Protein AF-A0A855A1V9-F1 (afdb_monomer)

Solvent-accessible surface area (backbone atoms only — not comparable to full-atom values): 7899 Å² total; per-residue (Å²): 134,86,78,85,81,84,81,81,81,84,85,82,80,88,58,70,46,93,88,75,75,55,80,56,85,74,79,78,77,77,77,76,80,74,77,71,83,69,67,82,75,76,75,58,71,57,64,64,53,47,52,48,49,53,52,41,28,47,72,70,26,67,28,44,83,35,88,83,12,66,51,60,93,66,80,60,46,71,47,38,90,86,51,89,52,53,71,55,60,51,49,57,50,39,49,52,45,45,68,37,90,80,46,51,29,26,24,75,52,72,45,83,45,96,85,61,29,26,40,37,38,72,15,34,71

Structure (mmCIF, N/CA/C/O backbone):
data_AF-A0A855A1V9-F1
#
_entry.id   AF-A0A855A1V9-F1
#
loop_
_atom_site.group_PDB
_atom_site.id
_atom_site.type_symbol
_atom_site.label_atom_id
_atom_site.label_alt_id
_atom_site.label_comp_id
_atom_site.label_asym_id
_atom_site.label_entity_id
_atom_site.label_seq_id
_atom_site.pdbx_PDB_ins_code
_atom_site.Cartn_x
_atom_site.Cartn_y
_atom_site.Cartn_z
_atom_site.occupancy
_atom_site.B_iso_or_equiv
_atom_site.auth_seq_id
_atom_site.auth_comp_id
_atom_site.auth_asym_id
_atom_site.auth_atom_id
_atom_site.pdbx_PDB_model_num
ATOM 1 N N . MET A 1 1 ? 48.247 9.262 -43.223 1.00 41.44 1 MET A N 1
ATOM 2 C CA . MET A 1 1 ? 48.465 7.934 -42.615 1.00 41.44 1 MET A CA 1
ATOM 3 C C . MET A 1 1 ? 47.120 7.240 -42.560 1.00 41.44 1 MET A C 1
ATOM 5 O O . MET A 1 1 ? 46.278 7.629 -41.761 1.00 41.44 1 MET A O 1
ATOM 9 N N . VAL A 1 2 ? 46.882 6.327 -43.499 1.00 39.72 2 VAL A N 1
ATOM 10 C CA . VAL A 1 2 ? 45.693 5.468 -43.502 1.00 39.72 2 VAL A CA 1
ATOM 11 C C . VAL A 1 2 ? 45.850 4.470 -42.354 1.00 39.72 2 VAL A C 1
ATOM 13 O O . VAL A 1 2 ? 46.938 3.931 -42.174 1.00 39.72 2 VAL A O 1
ATOM 16 N N . LYS A 1 3 ? 44.825 4.320 -41.512 1.00 47.25 3 LYS A N 1
ATOM 17 C CA . LYS A 1 3 ? 44.792 3.288 -40.471 1.00 47.25 3 LYS A CA 1
ATOM 18 C C . LYS A 1 3 ? 44.191 2.038 -41.101 1.00 47.25 3 LYS A C 1
ATOM 20 O O . LYS A 1 3 ? 43.079 2.106 -41.621 1.00 47.25 3 LYS A O 1
ATOM 25 N N . ASP A 1 4 ? 44.955 0.955 -41.087 1.00 41.84 4 ASP A N 1
ATOM 26 C CA . ASP A 1 4 ? 44.571 -0.351 -41.605 1.00 41.84 4 ASP A CA 1
ATOM 27 C C . ASP A 1 4 ? 43.275 -0.858 -40.957 1.00 41.84 4 ASP A C 1
ATOM 29 O O . ASP A 1 4 ? 43.126 -0.870 -39.734 1.00 41.84 4 ASP A O 1
ATOM 33 N N . ALA A 1 5 ? 42.330 -1.266 -41.802 1.00 45.19 5 ALA A N 1
ATOM 34 C CA . ALA A 1 5 ? 41.135 -1.987 -41.400 1.00 45.19 5 ALA A CA 1
ATOM 35 C C . ALA A 1 5 ? 41.491 -3.473 -41.263 1.00 45.19 5 ALA A C 1
ATOM 37 O O . ALA A 1 5 ? 41.726 -4.159 -42.257 1.00 45.19 5 ALA A O 1
ATOM 38 N N . THR A 1 6 ? 41.532 -3.970 -40.030 1.00 43.44 6 THR A N 1
ATOM 39 C CA . THR A 1 6 ? 41.616 -5.406 -39.750 1.00 43.44 6 THR A CA 1
ATOM 40 C C . THR A 1 6 ? 40.302 -6.069 -40.164 1.00 43.44 6 THR A C 1
ATOM 42 O O . THR A 1 6 ? 39.287 -5.942 -39.481 1.00 43.44 6 THR A O 1
ATOM 45 N N . VAL A 1 7 ? 40.322 -6.783 -41.289 1.00 46.91 7 VAL A N 1
ATOM 46 C CA . VAL A 1 7 ? 39.289 -7.755 -41.665 1.00 46.91 7 VAL A CA 1
ATOM 47 C C . VAL A 1 7 ? 39.328 -8.893 -40.645 1.00 46.91 7 VAL A C 1
ATOM 49 O O . VAL A 1 7 ? 40.341 -9.572 -40.514 1.00 46.91 7 VAL A O 1
ATOM 52 N N . SER A 1 8 ? 38.246 -9.079 -39.887 1.00 43.06 8 SER A N 1
ATOM 53 C CA . SER A 1 8 ? 38.064 -10.258 -39.033 1.00 43.06 8 SER A CA 1
ATOM 54 C C . SER A 1 8 ? 37.412 -11.366 -39.852 1.00 43.06 8 SER A C 1
ATOM 56 O O . SER A 1 8 ? 36.259 -11.253 -40.261 1.00 43.06 8 SER A O 1
ATOM 58 N N . GLU A 1 9 ? 38.193 -12.407 -40.129 1.00 49.69 9 GLU A N 1
ATOM 59 C CA . GLU A 1 9 ? 37.790 -13.601 -40.866 1.00 49.69 9 GLU A CA 1
ATOM 60 C C . GLU A 1 9 ? 36.665 -14.352 -40.134 1.00 49.69 9 GLU A C 1
ATOM 62 O O . GLU A 1 9 ? 36.764 -14.685 -38.952 1.00 49.69 9 GLU A O 1
ATOM 67 N N . THR A 1 10 ? 35.577 -14.639 -40.847 1.00 39.94 10 THR A N 1
ATOM 68 C CA . THR A 1 10 ? 34.524 -15.553 -40.397 1.00 39.94 10 THR A CA 1
ATOM 69 C C . THR A 1 10 ? 35.047 -16.988 -40.475 1.00 39.94 10 THR A C 1
ATOM 71 O O . THR A 1 10 ? 35.240 -17.515 -41.571 1.00 39.94 10 THR A O 1
ATOM 74 N N . GLY A 1 11 ? 35.291 -17.623 -39.328 1.00 45.00 11 GLY A N 1
ATOM 75 C CA . GLY A 1 11 ? 35.700 -19.028 -39.261 1.00 45.00 11 GLY A CA 1
ATOM 76 C C . GLY A 1 11 ? 34.557 -19.973 -39.646 1.00 45.00 11 GLY A C 1
ATOM 77 O O . GLY A 1 11 ? 33.473 -19.908 -39.070 1.00 45.00 11 GLY A O 1
ATOM 78 N N . LEU A 1 12 ? 34.806 -20.855 -40.617 1.00 45.34 12 LEU A N 1
ATOM 79 C CA . LEU A 1 12 ? 33.917 -21.945 -41.016 1.00 45.34 12 LEU A CA 1
ATOM 80 C C . LEU A 1 12 ? 34.504 -23.254 -40.464 1.00 45.34 12 LEU A C 1
ATOM 82 O O . LEU A 1 12 ? 35.516 -23.725 -40.977 1.00 45.34 12 LEU A O 1
ATOM 86 N N . GLU A 1 13 ? 33.909 -23.843 -39.427 1.00 51.28 13 GLU A N 1
ATOM 87 C CA . GLU A 1 13 ? 34.301 -25.189 -38.982 1.00 51.28 13 GLU A CA 1
ATOM 88 C C . GLU A 1 13 ? 33.383 -26.245 -39.616 1.00 51.28 13 GLU A C 1
ATOM 90 O O . GLU A 1 13 ? 32.182 -26.309 -39.341 1.00 51.28 13 GLU A O 1
ATOM 95 N N . GLU A 1 14 ? 33.946 -27.079 -40.498 1.00 52.97 14 GLU A N 1
ATOM 96 C CA . GLU A 1 14 ? 33.260 -28.234 -41.086 1.00 52.97 14 GLU A CA 1
ATOM 97 C C . GLU A 1 14 ? 33.130 -29.366 -40.052 1.00 52.97 14 GLU A C 1
ATOM 99 O O . GLU A 1 14 ? 34.121 -29.966 -39.635 1.00 52.97 14 GLU A O 1
ATOM 104 N N . GLN A 1 15 ? 31.896 -29.726 -39.685 1.00 52.41 15 GLN A N 1
ATOM 105 C CA . GLN A 1 15 ? 31.612 -30.930 -38.900 1.00 52.41 15 GLN A CA 1
ATOM 106 C C . GLN A 1 15 ? 31.051 -32.041 -39.800 1.00 52.41 15 GLN A C 1
ATOM 108 O O . GLN A 1 15 ? 29.939 -31.950 -40.322 1.00 52.41 15 GLN A O 1
ATOM 113 N N . VAL A 1 16 ? 31.821 -33.121 -39.967 1.00 53.34 16 VAL A N 1
ATOM 114 C CA . VAL A 1 16 ? 31.439 -34.308 -40.752 1.00 53.34 16 VAL A CA 1
ATOM 115 C C . VAL A 1 16 ? 30.898 -35.408 -39.835 1.00 53.34 16 VAL A C 1
ATOM 117 O O . VAL A 1 16 ? 31.556 -35.833 -38.886 1.00 53.34 16 VAL A O 1
ATOM 120 N N . CYS A 1 17 ? 29.701 -35.921 -40.138 1.00 45.16 17 CYS A N 1
ATOM 121 C CA . CYS A 1 17 ? 29.124 -37.069 -39.437 1.00 45.16 17 CYS A CA 1
ATOM 122 C C . CYS A 1 17 ? 29.850 -38.370 -39.827 1.00 45.16 17 CYS A C 1
ATOM 124 O O . CYS A 1 17 ? 29.702 -38.867 -40.946 1.00 45.16 17 CYS A O 1
ATOM 126 N N . SER A 1 18 ? 30.571 -38.972 -38.874 1.00 55.09 18 SER A N 1
ATOM 127 C CA . SER A 1 18 ? 31.374 -40.196 -39.076 1.00 55.09 18 SER A CA 1
ATOM 128 C C . SER A 1 18 ? 30.554 -41.450 -39.450 1.00 55.09 18 SER A C 1
ATOM 130 O O . SER A 1 18 ? 31.110 -42.470 -39.842 1.00 55.09 18 SER A O 1
ATOM 132 N N . ARG A 1 19 ? 29.215 -41.400 -39.362 1.00 53.34 19 ARG A N 1
ATOM 133 C CA . ARG A 1 19 ? 28.341 -42.559 -39.619 1.00 53.34 19 ARG A CA 1
ATOM 134 C C . ARG A 1 19 ? 27.703 -42.582 -41.016 1.00 53.34 19 ARG A C 1
ATOM 136 O O . ARG A 1 19 ? 27.295 -43.652 -41.451 1.00 53.34 19 ARG A O 1
ATOM 143 N N . CYS A 1 20 ? 27.607 -41.457 -41.729 1.00 50.88 20 CYS A N 1
ATOM 144 C CA . CYS A 1 20 ? 26.928 -41.424 -43.037 1.00 50.88 20 CYS A CA 1
ATOM 145 C C . CYS A 1 20 ? 27.576 -40.535 -44.111 1.00 50.88 20 CYS A C 1
ATOM 147 O O . CYS A 1 20 ? 27.048 -40.465 -45.216 1.00 50.88 20 CYS A O 1
ATOM 149 N N . GLY A 1 21 ? 28.694 -39.855 -43.826 1.00 52.94 21 GLY A N 1
ATOM 150 C CA . GLY A 1 21 ? 29.404 -39.029 -44.816 1.00 52.94 21 GLY A CA 1
ATOM 151 C C . GLY A 1 21 ? 28.639 -37.787 -45.299 1.00 52.94 21 GLY A C 1
ATOM 152 O O . GLY A 1 21 ? 29.122 -37.074 -46.175 1.00 52.94 21 GLY A O 1
ATOM 153 N N . ALA A 1 22 ? 27.464 -37.504 -44.731 1.00 43.69 22 ALA A N 1
ATOM 154 C CA . ALA A 1 22 ? 26.693 -36.312 -45.047 1.00 43.69 22 ALA A CA 1
ATOM 155 C C . ALA A 1 22 ? 27.407 -35.063 -44.506 1.00 43.69 22 ALA A C 1
ATOM 157 O O . ALA A 1 22 ? 27.693 -34.965 -43.307 1.00 43.69 22 ALA A O 1
ATOM 158 N N . LYS A 1 23 ? 27.687 -34.113 -45.404 1.00 45.03 23 LYS A N 1
ATOM 159 C CA . LYS A 1 23 ? 28.188 -32.778 -45.065 1.00 45.03 23 LYS A CA 1
ATOM 160 C C . LYS A 1 23 ? 26.993 -31.915 -44.667 1.00 45.03 23 LYS A C 1
ATOM 162 O O . LYS A 1 23 ? 26.165 -31.616 -45.519 1.00 45.03 23 LYS A O 1
ATOM 167 N N . ASN A 1 24 ? 26.893 -31.529 -43.398 1.00 50.69 24 ASN A N 1
ATOM 168 C CA . ASN A 1 24 ? 25.907 -30.546 -42.953 1.00 50.69 24 ASN A CA 1
ATOM 169 C C . ASN A 1 24 ? 26.638 -29.266 -42.559 1.00 50.69 24 ASN A C 1
ATOM 171 O O . ASN A 1 24 ? 27.444 -29.257 -41.632 1.00 50.69 24 ASN A O 1
ATOM 175 N N . GLN A 1 25 ? 26.358 -28.191 -43.288 1.00 49.19 25 GLN A N 1
ATOM 176 C CA . GLN A 1 25 ? 26.944 -26.882 -43.045 1.00 49.19 25 GLN A CA 1
ATOM 177 C C . GLN A 1 25 ? 26.168 -26.214 -41.907 1.00 49.19 25 GL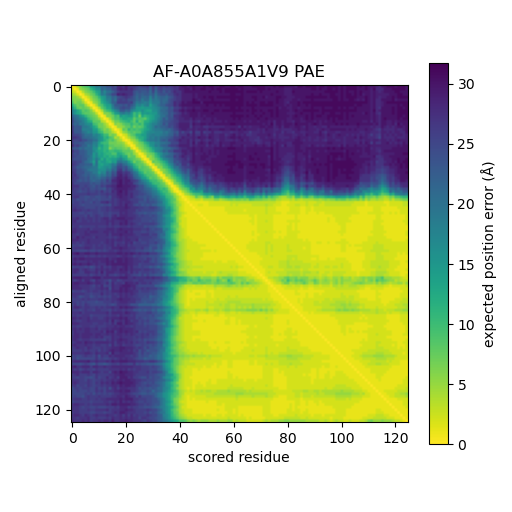N A C 1
ATOM 179 O O . GLN A 1 25 ? 25.034 -25.774 -42.089 1.00 49.19 25 GLN A O 1
ATOM 184 N N . LYS A 1 26 ? 26.748 -26.184 -40.704 1.00 47.12 26 LYS A N 1
ATOM 185 C CA . LYS A 1 26 ? 26.170 -25.439 -39.584 1.00 47.12 26 LYS A CA 1
ATOM 186 C C . LYS A 1 26 ? 26.522 -23.966 -39.768 1.00 47.12 26 LYS A C 1
ATOM 188 O O . LYS A 1 26 ? 27.644 -23.556 -39.489 1.00 47.12 26 LYS A O 1
ATOM 193 N N . ILE A 1 27 ? 25.571 -23.178 -40.259 1.00 50.53 27 ILE A N 1
ATOM 194 C CA . ILE A 1 27 ? 25.683 -21.720 -40.240 1.00 50.53 27 ILE A CA 1
ATOM 195 C C . ILE A 1 27 ? 25.554 -21.300 -38.772 1.00 50.53 27 ILE A C 1
ATOM 197 O O . ILE A 1 27 ? 24.494 -21.449 -38.168 1.00 50.53 27 ILE A O 1
ATOM 201 N N . ILE A 1 28 ? 26.650 -20.841 -38.169 1.00 51.84 28 ILE A N 1
ATOM 202 C CA . ILE A 1 28 ? 26.597 -20.139 -36.887 1.00 51.84 28 ILE A CA 1
ATOM 203 C C . ILE A 1 28 ? 26.250 -18.692 -37.229 1.00 51.84 28 ILE A C 1
ATOM 205 O O . ILE A 1 28 ? 27.129 -17.882 -37.512 1.00 51.84 28 ILE A O 1
ATOM 209 N N . GLU A 1 29 ? 24.955 -18.378 -37.256 1.00 53.62 29 GLU A N 1
ATOM 210 C CA . GLU A 1 29 ? 24.501 -16.989 -37.249 1.00 53.62 29 GLU A CA 1
ATOM 211 C C . GLU A 1 29 ? 24.913 -16.379 -35.909 1.00 53.62 29 GLU A C 1
ATOM 213 O O . GLU A 1 29 ? 24.279 -16.581 -34.871 1.00 53.62 29 GLU A O 1
ATOM 218 N N . LYS A 1 30 ? 26.027 -15.645 -35.924 1.00 45.41 30 LYS A N 1
ATOM 219 C CA . LYS A 1 30 ? 26.348 -14.694 -34.869 1.00 45.41 30 LYS A CA 1
ATOM 220 C C . LYS A 1 30 ? 25.264 -13.621 -34.931 1.00 45.41 30 LYS A C 1
ATOM 222 O O . LYS A 1 30 ? 25.338 -12.722 -35.759 1.00 45.41 30 LYS A O 1
ATOM 227 N N . ARG A 1 31 ? 24.231 -13.775 -34.099 1.00 47.62 31 ARG A N 1
ATOM 228 C CA . ARG A 1 31 ? 23.205 -12.759 -33.856 1.00 47.62 31 ARG A CA 1
ATOM 229 C C . ARG A 1 31 ? 23.929 -11.456 -33.525 1.00 47.62 31 ARG A C 1
ATOM 231 O O . ARG A 1 31 ? 24.543 -11.346 -32.467 1.00 47.62 31 ARG A O 1
ATOM 238 N N . GLU A 1 32 ? 23.897 -10.507 -34.448 1.00 47.94 32 GLU A N 1
ATOM 239 C CA . GLU A 1 32 ? 24.263 -9.130 -34.159 1.00 47.94 32 GLU A CA 1
ATOM 240 C C . GLU A 1 32 ? 23.203 -8.593 -33.199 1.00 47.94 32 GLU A C 1
ATOM 242 O O . GLU A 1 32 ? 22.056 -8.352 -33.577 1.00 47.94 32 GLU A O 1
ATOM 247 N N . GLU A 1 33 ? 23.567 -8.478 -31.922 1.00 49.50 33 GLU A N 1
ATOM 248 C CA . GLU A 1 33 ? 22.825 -7.663 -30.971 1.00 49.50 33 GLU A CA 1
ATOM 249 C C . GLU A 1 33 ? 22.870 -6.230 -31.492 1.00 49.50 33 GLU A C 1
ATOM 251 O O . GLU A 1 33 ? 23.852 -5.502 -31.347 1.00 49.50 33 GLU A O 1
ATOM 256 N N . THR A 1 34 ? 21.799 -5.846 -32.181 1.00 41.94 34 THR A N 1
ATOM 257 C CA . THR A 1 34 ? 21.533 -4.451 -32.483 1.00 41.94 34 THR A CA 1
ATOM 258 C C . THR A 1 34 ? 21.259 -3.807 -31.133 1.00 41.94 34 THR A C 1
ATOM 260 O O . THR A 1 34 ? 20.188 -3.998 -30.564 1.00 41.94 34 THR A O 1
ATOM 263 N N . SER A 1 35 ? 22.259 -3.116 -30.583 1.00 50.25 35 SER A N 1
ATOM 264 C CA . SER A 1 35 ? 22.073 -2.198 -29.465 1.00 50.25 35 SER A CA 1
ATOM 265 C C . SER A 1 35 ? 21.073 -1.144 -29.929 1.00 50.25 35 SER A C 1
ATOM 267 O O . SER A 1 35 ? 21.420 -0.156 -30.577 1.00 50.25 35 SER A O 1
ATOM 269 N N . ALA A 1 36 ? 19.796 -1.407 -29.662 1.00 48.41 36 ALA A N 1
ATOM 270 C CA . ALA A 1 36 ? 18.818 -0.355 -29.562 1.00 48.41 36 ALA A CA 1
ATOM 271 C C . ALA A 1 36 ? 19.352 0.568 -28.467 1.00 48.41 36 ALA A C 1
ATOM 273 O O . ALA A 1 36 ? 19.573 0.145 -27.334 1.00 48.41 36 ALA A O 1
ATOM 274 N N . SER A 1 37 ? 19.659 1.805 -28.842 1.00 50.56 37 SER A N 1
ATOM 275 C CA . SER A 1 37 ? 19.846 2.883 -27.884 1.00 50.56 37 SER A CA 1
ATOM 276 C C . SER A 1 37 ? 18.502 3.068 -27.189 1.00 50.56 37 SER A C 1
ATOM 278 O O . SER A 1 37 ? 17.666 3.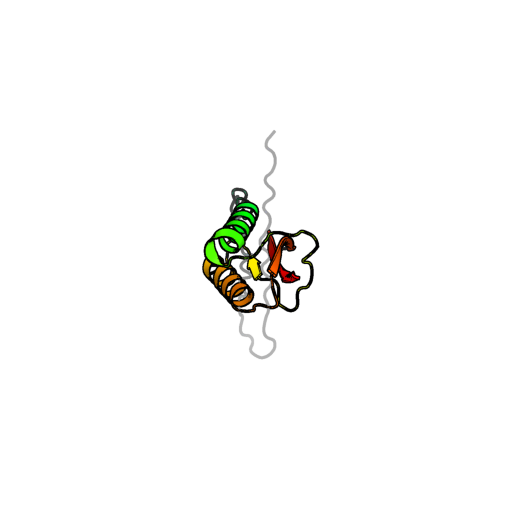835 -27.663 1.00 50.56 37 SER A O 1
ATOM 280 N N . GLU A 1 38 ? 18.273 2.300 -26.128 1.00 55.94 38 GLU A N 1
ATOM 281 C CA . GLU A 1 38 ? 17.135 2.453 -25.239 1.00 55.94 38 GLU A CA 1
ATOM 282 C C . GLU A 1 38 ? 17.251 3.867 -24.668 1.00 55.94 38 GLU A C 1
ATOM 284 O O . GLU A 1 38 ? 18.213 4.213 -23.977 1.00 55.94 38 GLU A O 1
ATOM 289 N N . SER A 1 39 ? 16.324 4.742 -25.063 1.00 53.12 39 SER A N 1
ATOM 290 C CA . SER A 1 39 ? 16.045 5.923 -24.252 1.00 53.12 39 SER A CA 1
ATOM 291 C C . SER A 1 39 ? 15.816 5.412 -22.832 1.00 53.12 39 SER A C 1
ATOM 293 O O . SER A 1 39 ? 15.126 4.400 -22.724 1.00 53.12 39 SER A O 1
ATOM 295 N N . PRO A 1 40 ? 16.362 6.046 -21.776 1.00 59.56 40 PRO A N 1
ATOM 296 C CA . PRO A 1 40 ? 16.099 5.596 -20.416 1.00 59.56 40 PRO A CA 1
ATOM 297 C C . PRO A 1 40 ? 14.589 5.418 -20.261 1.00 59.56 40 PRO A C 1
ATOM 299 O O . PRO A 1 40 ? 13.853 6.387 -20.473 1.00 59.56 40 PRO A O 1
ATOM 302 N N . GLU A 1 41 ? 14.124 4.191 -20.009 1.00 67.12 41 GLU A N 1
ATOM 303 C CA . GLU A 1 41 ? 12.732 3.988 -19.625 1.00 67.12 41 GLU A CA 1
ATOM 304 C C . GLU A 1 41 ? 12.499 4.854 -18.384 1.00 67.12 41 GLU A C 1
ATOM 306 O O . GLU A 1 41 ? 13.295 4.833 -17.438 1.00 67.12 41 GLU A O 1
ATOM 311 N N . GLU A 1 42 ? 11.472 5.705 -18.426 1.00 79.94 42 GLU A N 1
ATOM 312 C CA . GLU A 1 42 ? 11.145 6.525 -17.267 1.00 79.94 42 GLU A CA 1
ATOM 313 C C . GLU A 1 42 ? 10.815 5.593 -16.092 1.00 79.94 42 GLU A C 1
ATOM 315 O O . GLU A 1 42 ? 10.081 4.615 -16.277 1.00 79.94 42 GLU A O 1
ATOM 320 N N . PRO A 1 43 ? 11.366 5.852 -14.891 1.00 88.00 43 PRO A N 1
ATOM 321 C CA . PRO A 1 43 ? 11.122 4.995 -13.743 1.00 88.00 43 PRO A CA 1
ATOM 322 C C . PRO A 1 43 ? 9.626 4.969 -13.422 1.00 88.00 43 PRO A C 1
ATOM 324 O O . PRO A 1 43 ? 8.932 5.979 -13.551 1.00 88.00 43 PRO A O 1
ATOM 327 N N . PHE A 1 44 ? 9.132 3.814 -12.980 1.00 95.25 44 PHE A N 1
ATOM 328 C CA . PHE A 1 44 ? 7.736 3.667 -12.593 1.00 95.25 44 PHE A CA 1
ATOM 329 C C . PHE A 1 44 ? 7.384 4.628 -11.445 1.00 95.25 44 PHE A C 1
ATOM 331 O O . PHE A 1 44 ? 8.028 4.623 -10.395 1.00 95.25 44 PHE A O 1
ATOM 338 N N . ASP A 1 45 ? 6.348 5.445 -11.640 1.00 96.31 45 ASP A N 1
ATOM 339 C CA . ASP A 1 45 ? 5.903 6.437 -10.659 1.00 96.31 45 ASP A CA 1
ATOM 340 C C . ASP A 1 45 ? 5.084 5.788 -9.535 1.00 96.31 45 ASP A C 1
ATOM 342 O O . ASP A 1 45 ? 3.852 5.784 -9.544 1.00 96.31 45 ASP A O 1
ATOM 346 N N . ILE A 1 46 ? 5.782 5.216 -8.556 1.00 97.69 46 ILE A N 1
ATOM 347 C CA . ILE A 1 46 ? 5.170 4.610 -7.369 1.00 97.69 46 ILE A CA 1
ATOM 348 C C . ILE A 1 46 ? 4.485 5.637 -6.453 1.00 97.69 46 ILE A C 1
ATOM 350 O O . ILE A 1 46 ? 3.497 5.309 -5.795 1.00 97.69 46 ILE A O 1
ATOM 354 N N . GLU A 1 47 ? 4.960 6.884 -6.421 1.00 98.31 47 GLU A N 1
ATOM 355 C CA . GLU A 1 47 ? 4.450 7.915 -5.509 1.00 98.31 47 GLU A CA 1
ATOM 356 C C . GLU A 1 47 ? 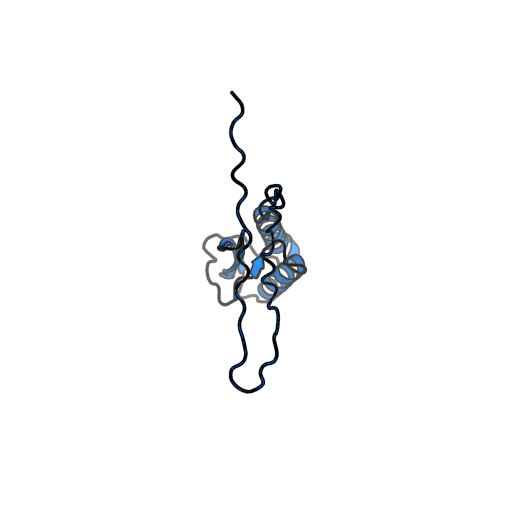3.001 8.279 -5.839 1.00 98.31 47 GLU A C 1
ATOM 358 O O . GLU A 1 47 ? 2.159 8.376 -4.942 1.00 98.31 47 GLU A O 1
ATOM 363 N N . SER A 1 48 ? 2.666 8.378 -7.129 1.00 97.69 48 SER A N 1
ATOM 364 C CA . SER A 1 48 ? 1.278 8.570 -7.568 1.00 97.69 48 SER A CA 1
ATOM 365 C C . SER A 1 48 ? 0.350 7.449 -7.088 1.00 97.69 48 SER A C 1
ATOM 367 O O . SER A 1 48 ? -0.789 7.716 -6.693 1.00 97.69 48 SER A O 1
ATOM 369 N N . TRP A 1 49 ? 0.828 6.202 -7.052 1.00 98.62 49 TRP A N 1
ATOM 370 C CA . TRP A 1 49 ? 0.043 5.062 -6.571 1.00 98.62 49 TRP A CA 1
ATOM 371 C C . TRP A 1 49 ? -0.110 5.039 -5.048 1.00 98.62 49 TRP A C 1
ATOM 373 O O . TRP A 1 49 ? -1.192 4.713 -4.554 1.00 98.62 49 TRP A O 1
ATOM 383 N N . ILE A 1 50 ? 0.918 5.447 -4.298 1.00 98.69 50 ILE A N 1
ATOM 384 C CA . ILE A 1 50 ? 0.821 5.635 -2.842 1.00 98.69 50 ILE A CA 1
ATOM 385 C C . ILE A 1 50 ? -0.215 6.722 -2.521 1.00 98.69 50 ILE A C 1
ATOM 387 O O . ILE A 1 50 ? -1.102 6.504 -1.694 1.00 98.69 50 ILE A O 1
ATOM 391 N N . VAL A 1 51 ? -0.162 7.868 -3.209 1.00 98.75 51 VAL A N 1
ATOM 392 C CA . VAL A 1 51 ? -1.128 8.967 -3.034 1.00 98.75 51 VAL A CA 1
ATOM 393 C C . VAL A 1 51 ? -2.543 8.533 -3.416 1.00 98.75 51 VAL A C 1
ATOM 395 O O . VAL A 1 51 ? -3.502 8.865 -2.714 1.00 98.75 51 VAL A O 1
ATOM 398 N N . TYR A 1 52 ? -2.699 7.773 -4.503 1.00 98.75 52 TYR A N 1
ATOM 399 C CA . TYR A 1 52 ? -3.983 7.185 -4.881 1.00 98.75 52 TYR A CA 1
ATOM 400 C C . TYR A 1 52 ? -4.548 6.310 -3.752 1.00 98.75 52 TYR A C 1
ATOM 402 O O . TYR A 1 52 ? -5.678 6.532 -3.312 1.00 98.75 52 TYR A O 1
ATOM 410 N N . ALA A 1 53 ? -3.750 5.375 -3.232 1.00 98.75 53 ALA A N 1
ATOM 411 C CA . ALA A 1 53 ? -4.162 4.467 -2.166 1.00 98.75 53 ALA A CA 1
ATOM 412 C C . ALA A 1 53 ? -4.537 5.217 -0.876 1.00 98.75 53 ALA A C 1
ATOM 414 O O . ALA A 1 53 ? -5.577 4.938 -0.282 1.00 98.75 53 ALA A O 1
ATOM 415 N N . GLN A 1 54 ? -3.747 6.218 -0.475 1.00 98.81 54 GLN A N 1
ATOM 416 C CA . GLN A 1 54 ? -4.041 7.065 0.687 1.00 98.81 54 GLN A CA 1
ATOM 417 C C . GLN A 1 54 ? -5.371 7.814 0.533 1.00 98.81 54 GLN A C 1
ATOM 419 O O . GLN A 1 54 ? -6.208 7.808 1.439 1.00 98.81 54 GLN A O 1
ATOM 424 N N . ASN A 1 55 ? -5.603 8.426 -0.632 1.00 98.88 55 ASN A N 1
ATOM 425 C CA . ASN A 1 55 ? -6.855 9.123 -0.913 1.00 98.88 55 ASN A CA 1
ATOM 426 C C . ASN A 1 55 ? -8.050 8.168 -0.922 1.00 98.88 55 ASN A C 1
ATOM 428 O O . ASN A 1 55 ? -9.112 8.521 -0.407 1.00 98.88 55 ASN A O 1
ATOM 432 N N . TYR A 1 56 ? -7.892 6.973 -1.490 1.00 98.88 56 TYR A N 1
ATOM 433 C CA . TYR A 1 56 ? -8.942 5.963 -1.505 1.00 98.88 56 TYR A CA 1
ATOM 434 C C . TYR A 1 56 ? -9.270 5.477 -0.086 1.00 98.88 56 TYR A C 1
ATOM 436 O O . TYR A 1 56 ? -10.445 5.411 0.284 1.00 98.88 56 TYR A O 1
ATOM 444 N N . ALA A 1 5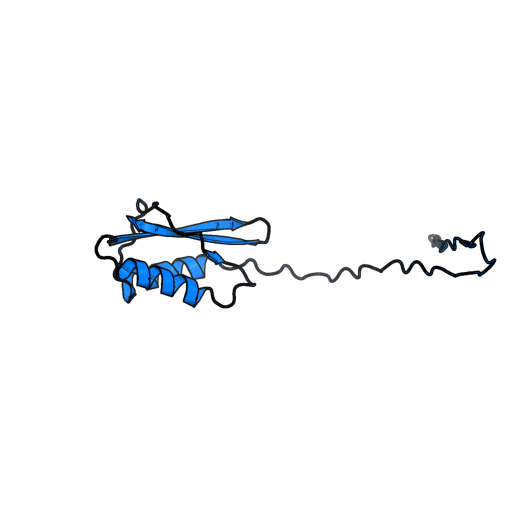7 ? -8.247 5.211 0.732 1.00 98.69 57 ALA A N 1
ATOM 445 C CA . ALA A 1 57 ? -8.398 4.768 2.116 1.00 98.69 57 ALA A CA 1
ATOM 446 C C . ALA A 1 57 ? -9.251 5.751 2.937 1.00 98.69 57 ALA A C 1
ATOM 448 O O . ALA A 1 57 ? -10.265 5.365 3.522 1.00 98.69 57 ALA A O 1
ATOM 449 N N . VAL A 1 58 ? -8.899 7.039 2.903 1.00 98.75 58 VAL A N 1
ATOM 450 C CA . VAL A 1 58 ? -9.586 8.082 3.682 1.00 98.75 58 VAL A CA 1
ATOM 451 C C . VAL A 1 58 ? -10.980 8.378 3.127 1.00 98.75 58 VAL A C 1
ATOM 453 O O . VAL A 1 58 ? -11.969 8.441 3.864 1.00 98.75 58 VAL A O 1
ATOM 456 N N . ASN A 1 59 ? -11.085 8.583 1.813 1.00 98.56 59 ASN A N 1
ATOM 457 C CA . ASN A 1 59 ? -12.306 9.129 1.226 1.00 98.56 59 ASN A CA 1
ATOM 458 C C . ASN A 1 59 ? -13.356 8.059 0.930 1.00 98.56 59 ASN A C 1
ATOM 460 O O . ASN A 1 59 ? -14.549 8.332 1.100 1.00 98.56 59 ASN A O 1
ATOM 464 N N . THR A 1 60 ? -12.937 6.860 0.531 1.00 98.44 60 THR A N 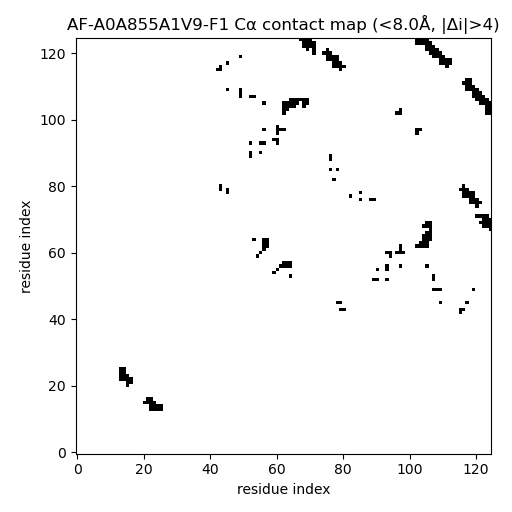1
ATOM 465 C CA . THR A 1 60 ? -13.839 5.777 0.121 1.00 98.44 60 THR A CA 1
ATOM 466 C C . THR A 1 60 ? -13.972 4.734 1.222 1.00 98.44 60 THR A C 1
ATOM 468 O O . THR A 1 60 ? -15.078 4.541 1.726 1.00 98.44 60 THR A O 1
ATOM 471 N N . ALA A 1 61 ? -12.858 4.134 1.649 1.00 98.00 61 ALA A N 1
ATOM 472 C CA . ALA A 1 61 ? -12.863 3.025 2.608 1.00 98.00 61 ALA A CA 1
ATOM 473 C C . ALA A 1 61 ? -13.101 3.453 4.070 1.00 98.00 61 ALA A C 1
ATOM 475 O O . ALA A 1 61 ? -13.390 2.603 4.905 1.00 98.00 61 ALA A O 1
ATOM 476 N N . LYS A 1 62 ? -13.040 4.760 4.372 1.00 98.38 62 LYS A N 1
ATOM 477 C CA . LYS A 1 62 ? -13.242 5.344 5.716 1.00 98.38 62 LYS A CA 1
ATOM 478 C C . LYS A 1 62 ? -12.231 4.855 6.761 1.00 98.38 62 LYS A C 1
ATOM 480 O O . LYS A 1 62 ? -12.578 4.706 7.928 1.00 98.38 62 LYS A O 1
ATOM 485 N N . LEU A 1 63 ? -10.988 4.664 6.329 1.00 98.44 63 LEU A N 1
ATOM 486 C CA . LEU A 1 63 ? -9.850 4.279 7.164 1.00 98.44 63 LEU A CA 1
ATOM 487 C C . LEU A 1 63 ? -8.978 5.505 7.456 1.00 98.44 63 LEU A C 1
ATOM 489 O O . LEU A 1 63 ? -8.856 6.394 6.607 1.00 98.44 63 LEU A O 1
ATOM 493 N N . ASN A 1 64 ? -8.352 5.564 8.632 1.00 98.50 64 ASN A N 1
ATOM 494 C CA . ASN A 1 64 ? -7.382 6.622 8.928 1.00 98.50 64 ASN A CA 1
ATOM 495 C C . ASN A 1 64 ? -5.982 6.231 8.448 1.00 98.50 64 ASN A C 1
ATOM 497 O O . ASN A 1 64 ? -5.662 5.053 8.319 1.00 98.50 64 ASN A O 1
ATOM 501 N N . LEU A 1 65 ? -5.130 7.231 8.222 1.00 98.56 65 LEU A N 1
ATOM 502 C CA . LEU A 1 65 ? -3.712 7.011 7.948 1.00 98.56 65 LEU A CA 1
ATOM 503 C C . LEU A 1 65 ? -2.924 7.100 9.254 1.00 98.56 65 LEU A C 1
ATOM 505 O O . LEU A 1 65 ? -2.876 8.166 9.866 1.00 98.56 65 LEU A O 1
ATOM 509 N N . GLU A 1 66 ? -2.287 6.004 9.648 1.00 98.38 66 GLU A N 1
ATOM 510 C CA . GLU A 1 66 ? -1.535 5.900 10.898 1.00 98.38 66 GLU A CA 1
ATOM 511 C C . GLU A 1 66 ? -0.236 5.120 10.650 1.00 98.38 66 GLU A C 1
ATOM 513 O O . GLU A 1 66 ? -0.291 3.923 10.380 1.00 98.38 66 GLU A O 1
ATOM 518 N N . PRO A 1 67 ? 0.948 5.749 10.746 1.00 97.06 67 PRO A N 1
ATOM 519 C CA . PRO A 1 67 ? 2.223 5.090 10.453 1.00 97.06 67 PRO A CA 1
ATOM 520 C C . PRO A 1 67 ? 2.535 3.852 11.305 1.00 97.06 67 PRO A C 1
ATOM 522 O O . PRO A 1 67 ? 3.393 3.056 10.926 1.00 97.06 67 PRO A O 1
ATOM 525 N N . SER A 1 68 ? 1.879 3.682 12.457 1.00 96.94 68 SER A N 1
ATOM 526 C CA . SER A 1 68 ? 2.020 2.476 13.283 1.00 96.94 68 SER A CA 1
ATOM 527 C C . SER A 1 68 ? 1.222 1.261 12.783 1.00 96.94 68 SER A C 1
ATOM 529 O O . SER A 1 68 ? 1.462 0.153 13.268 1.00 96.94 68 SER A O 1
ATOM 531 N N . ALA A 1 69 ? 0.349 1.423 11.783 1.00 97.00 69 ALA A N 1
ATOM 532 C CA . ALA A 1 69 ? -0.429 0.357 11.151 1.00 97.00 69 ALA A CA 1
ATOM 533 C C . 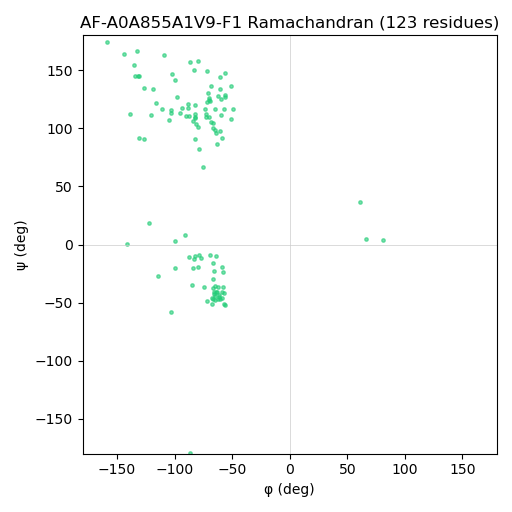ALA A 1 69 ? 0.425 -0.510 10.206 1.00 97.00 69 ALA A C 1
ATOM 535 O O . ALA A 1 69 ? 0.259 -0.504 8.990 1.00 97.00 69 ALA A O 1
ATOM 536 N N . ILE A 1 70 ? 1.381 -1.246 10.774 1.00 95.81 70 ILE A N 1
ATOM 537 C CA . ILE A 1 70 ? 2.374 -2.047 10.039 1.00 95.81 70 ILE A CA 1
ATOM 538 C C . ILE A 1 70 ? 2.030 -3.543 9.964 1.00 95.81 70 ILE A C 1
ATOM 540 O O . ILE A 1 70 ? 2.835 -4.327 9.457 1.00 95.81 70 ILE A O 1
ATOM 544 N N . TYR A 1 71 ? 0.876 -3.980 10.486 1.00 94.69 71 TYR A N 1
ATOM 545 C CA . TYR A 1 71 ? 0.486 -5.386 10.381 1.00 94.69 71 TYR A CA 1
ATOM 546 C C . TYR A 1 71 ? 0.083 -5.711 8.939 1.00 94.69 71 TYR A C 1
ATOM 548 O O . TYR A 1 71 ? -0.819 -5.093 8.386 1.00 94.69 71 TYR A O 1
ATOM 556 N N . CYS A 1 72 ? 0.749 -6.696 8.330 1.00 89.38 72 CYS A N 1
ATOM 557 C CA . CYS A 1 72 ? 0.507 -7.125 6.951 1.00 89.38 72 CYS A CA 1
ATOM 558 C C . CYS A 1 72 ? 0.359 -8.644 6.887 1.00 89.38 72 CYS A C 1
ATOM 560 O O . CYS A 1 72 ? 1.337 -9.377 6.750 1.00 89.38 72 CYS A O 1
ATOM 562 N N . TRP A 1 73 ? -0.875 -9.123 7.006 1.00 86.00 73 TRP A N 1
ATOM 563 C CA . TRP A 1 73 ? -1.222 -10.514 6.702 1.00 86.00 73 TRP A CA 1
ATOM 564 C C . TRP A 1 73 ? -1.394 -10.776 5.197 1.00 86.00 73 TRP A C 1
ATOM 566 O O . TRP A 1 73 ? -1.297 -11.922 4.757 1.00 86.00 73 TRP A O 1
ATOM 576 N N . ASP A 1 74 ? -1.610 -9.720 4.410 1.00 88.69 74 ASP A N 1
ATOM 577 C CA . ASP A 1 74 ? -1.745 -9.782 2.962 1.00 88.69 74 ASP A CA 1
ATOM 578 C C . ASP A 1 74 ? -0.384 -9.785 2.265 1.00 88.69 74 ASP A C 1
ATOM 580 O O . ASP A 1 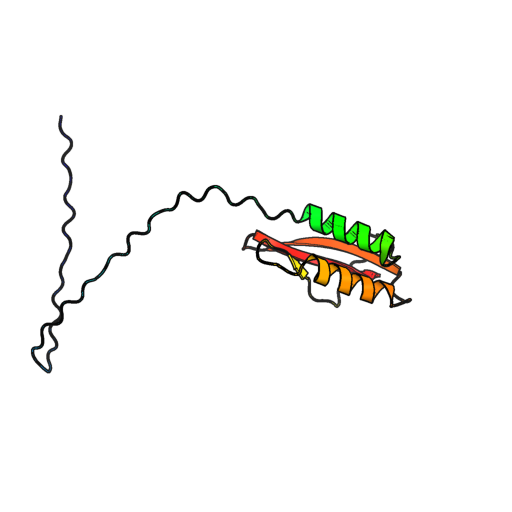74 ? 0.594 -9.195 2.727 1.00 88.69 74 ASP A O 1
ATOM 584 N N . THR A 1 75 ? -0.340 -10.430 1.100 1.00 94.25 75 THR A N 1
ATOM 585 C CA . THR A 1 75 ? 0.814 -10.323 0.199 1.00 94.25 75 THR A CA 1
ATOM 586 C C . THR A 1 75 ? 0.873 -8.901 -0.374 1.00 94.25 75 THR A C 1
ATOM 588 O O . THR A 1 75 ? -0.185 -8.388 -0.768 1.00 94.25 75 THR A O 1
ATOM 591 N N . PRO A 1 76 ? 2.061 -8.264 -0.445 1.00 96.88 76 PRO A N 1
ATOM 592 C CA . PRO A 1 76 ? 2.197 -6.960 -1.084 1.00 96.88 76 PRO A CA 1
ATOM 593 C C . PRO A 1 76 ? 1.705 -7.005 -2.531 1.00 96.88 76 PRO A C 1
ATOM 595 O O . PRO A 1 76 ? 1.821 -8.021 -3.221 1.00 96.88 76 PRO A O 1
ATOM 598 N N . ILE A 1 77 ? 1.149 -5.888 -2.988 1.00 98.00 77 ILE A N 1
ATOM 599 C CA . ILE A 1 77 ? 0.723 -5.720 -4.373 1.00 98.00 77 ILE A CA 1
ATOM 600 C C . ILE A 1 77 ? 1.963 -5.334 -5.175 1.00 98.00 77 ILE A C 1
ATOM 602 O O . ILE A 1 77 ? 2.585 -4.312 -4.894 1.00 98.00 77 ILE A O 1
ATOM 606 N N . VAL A 1 78 ? 2.333 -6.136 -6.171 1.00 97.88 78 VAL A N 1
ATOM 607 C CA . VAL A 1 78 ? 3.422 -5.765 -7.083 1.00 97.88 78 VAL A CA 1
ATOM 608 C C . VAL A 1 78 ? 2.945 -4.607 -7.962 1.00 97.88 78 VAL A C 1
ATOM 610 O O . VAL A 1 78 ? 1.917 -4.707 -8.632 1.00 97.88 78 VAL A O 1
ATOM 613 N N . ALA A 1 79 ? 3.685 -3.504 -7.948 1.00 98.12 79 ALA A N 1
ATOM 614 C CA . ALA A 1 79 ? 3.382 -2.271 -8.656 1.00 98.12 79 ALA A CA 1
ATOM 615 C C . ALA A 1 79 ? 4.526 -1.941 -9.621 1.00 98.12 79 ALA A C 1
ATOM 617 O O . ALA A 1 79 ? 5.635 -1.614 -9.208 1.00 98.12 79 ALA A O 1
ATOM 618 N N . GLY A 1 80 ? 4.256 -2.042 -10.919 1.00 97.00 80 GLY A N 1
ATOM 619 C CA . GLY A 1 80 ? 5.219 -1.743 -11.972 1.00 97.00 80 GLY A CA 1
ATOM 620 C C . GLY A 1 80 ? 4.523 -1.438 -13.294 1.00 97.00 80 GLY A C 1
ATOM 621 O O . GLY A 1 80 ? 3.308 -1.590 -13.421 1.00 97.00 80 GLY A O 1
ATOM 622 N N . SER A 1 81 ? 5.296 -1.035 -14.303 1.00 94.88 81 SER A N 1
ATOM 623 C CA . SER A 1 81 ? 4.793 -0.662 -15.638 1.00 94.88 81 SER A CA 1
ATOM 624 C C . SER A 1 81 ? 4.012 -1.782 -16.340 1.00 94.88 81 SER A C 1
ATOM 626 O O . SER A 1 81 ? 3.163 -1.518 -17.190 1.00 94.88 81 SER A O 1
ATOM 628 N N . HIS A 1 82 ? 4.262 -3.035 -15.960 1.00 93.19 82 HIS A N 1
ATOM 629 C CA . HIS A 1 82 ? 3.573 -4.217 -16.469 1.00 93.19 82 HIS A CA 1
ATOM 630 C C . HIS A 1 82 ? 2.217 -4.498 -15.783 1.00 93.19 82 HIS A C 1
ATOM 632 O O . HIS A 1 82 ? 1.463 -5.359 -16.247 1.00 93.19 82 HIS A O 1
ATOM 638 N N . CYS A 1 83 ? 1.880 -3.800 -14.692 1.00 94.44 83 CYS A N 1
ATOM 639 C CA . CYS A 1 83 ? 0.661 -4.030 -13.917 1.00 94.44 83 CYS A CA 1
ATOM 640 C C . CYS A 1 83 ? -0.543 -3.300 -14.526 1.00 94.44 83 CYS A C 1
ATOM 642 O O . CYS A 1 83 ? -0.705 -2.094 -14.371 1.00 94.44 83 CYS A O 1
ATOM 644 N N . VAL A 1 84 ? -1.448 -4.046 -15.164 1.00 94.69 84 VAL A N 1
ATOM 645 C CA . VAL A 1 84 ? -2.648 -3.478 -15.816 1.00 94.69 84 VAL A CA 1
ATOM 646 C C . VAL A 1 84 ? -3.866 -3.321 -14.893 1.00 94.69 84 VAL A C 1
ATOM 648 O O . VAL A 1 84 ? -4.844 -2.692 -15.285 1.00 94.69 84 VAL A O 1
ATOM 651 N N . TYR A 1 85 ? -3.831 -3.885 -13.680 1.00 96.62 85 TYR A N 1
ATOM 652 C CA . TYR A 1 85 ? -4.957 -3.870 -12.729 1.00 96.62 85 TYR A CA 1
ATOM 653 C C . TYR A 1 85 ? -4.622 -3.232 -11.378 1.00 96.62 85 TYR A C 1
ATOM 655 O O . TYR A 1 85 ? -5.355 -3.427 -10.413 1.00 96.62 85 TYR A O 1
ATOM 663 N N . LEU A 1 86 ? -3.553 -2.438 -11.307 1.00 97.75 86 LEU A N 1
ATOM 664 C CA . LEU A 1 86 ? -3.051 -1.897 -10.044 1.00 97.75 86 LEU A CA 1
ATOM 665 C C . LEU A 1 86 ? -4.103 -1.075 -9.274 1.00 97.75 86 LEU A C 1
ATOM 667 O O . LEU A 1 86 ? -4.268 -1.261 -8.073 1.00 97.75 86 LEU A O 1
ATOM 671 N N . GLU A 1 87 ? -4.883 -0.238 -9.964 1.00 98.44 87 GLU A N 1
ATOM 672 C CA . GLU A 1 87 ? -5.975 0.540 -9.355 1.00 98.44 87 GLU A CA 1
ATOM 673 C C . GLU A 1 87 ? -7.036 -0.350 -8.693 1.00 98.44 87 GLU A C 1
ATOM 675 O O . GLU A 1 87 ? -7.455 -0.097 -7.558 1.00 98.44 87 GLU A O 1
ATOM 680 N N . ARG A 1 88 ? -7.450 -1.410 -9.398 1.00 98.44 88 ARG A N 1
ATOM 681 C CA . ARG A 1 88 ? -8.424 -2.390 -8.907 1.00 98.44 88 ARG A CA 1
ATOM 682 C C . ARG A 1 88 ? -7.856 -3.145 -7.712 1.00 98.44 88 ARG A C 1
ATOM 684 O O . ARG A 1 88 ? -8.522 -3.253 -6.695 1.00 98.44 88 ARG A O 1
ATOM 691 N N . ASP A 1 89 ? -6.625 -3.629 -7.819 1.00 98.25 89 ASP A N 1
ATOM 692 C CA . ASP A 1 89 ? -6.017 -4.453 -6.775 1.00 98.25 89 ASP A CA 1
ATOM 693 C C . ASP A 1 89 ? -5.818 -3.645 -5.472 1.00 98.25 89 ASP A C 1
ATOM 695 O O . ASP A 1 89 ? -6.034 -4.170 -4.379 1.00 98.25 89 ASP A O 1
ATOM 699 N N . ILE A 1 90 ? -5.494 -2.348 -5.578 1.00 98.56 90 ILE A N 1
ATOM 700 C CA . ILE A 1 90 ? -5.441 -1.419 -4.436 1.00 98.56 90 ILE A CA 1
ATOM 701 C C . ILE A 1 90 ? -6.838 -1.177 -3.849 1.00 98.56 90 ILE A C 1
ATOM 703 O O . ILE A 1 90 ? -7.029 -1.289 -2.636 1.00 98.56 90 ILE A O 1
ATOM 707 N N . SER A 1 91 ? -7.811 -0.819 -4.692 1.00 98.69 91 SER A N 1
ATOM 708 C CA . SER A 1 91 ? -9.162 -0.467 -4.234 1.00 98.69 91 SER A CA 1
ATOM 709 C C . SER A 1 91 ? -9.894 -1.656 -3.613 1.00 98.69 91 SER A C 1
ATOM 711 O O . SER A 1 91 ? -10.453 -1.507 -2.530 1.00 98.69 91 SER A O 1
ATOM 713 N N . ASP A 1 92 ? -9.807 -2.847 -4.210 1.00 98.12 92 ASP A N 1
ATOM 714 C CA . ASP A 1 92 ? -10.405 -4.077 -3.678 1.00 98.12 92 ASP A CA 1
ATOM 715 C C . ASP A 1 92 ? -9.864 -4.413 -2.279 1.00 98.12 92 ASP A C 1
ATOM 717 O O . ASP A 1 92 ? -10.629 -4.805 -1.391 1.00 98.12 92 ASP A O 1
ATOM 721 N N . ARG A 1 93 ? -8.553 -4.231 -2.053 1.00 97.69 93 ARG A N 1
ATOM 722 C CA . ARG A 1 93 ? -7.940 -4.470 -0.738 1.00 97.69 93 ARG A CA 1
ATOM 723 C C . ARG A 1 93 ? -8.417 -3.463 0.304 1.00 97.69 93 ARG A C 1
ATOM 725 O O . ARG A 1 93 ? -8.805 -3.855 1.402 1.00 97.69 93 ARG A O 1
ATOM 732 N N . LEU A 1 94 ? -8.441 -2.177 -0.036 1.00 98.44 94 LEU A N 1
ATOM 733 C CA . LEU A 1 94 ? -8.912 -1.134 0.879 1.00 98.44 94 LEU A CA 1
ATOM 734 C C . LEU A 1 94 ? -10.410 -1.260 1.177 1.00 98.44 94 LEU A C 1
ATOM 736 O O . LEU A 1 94 ? -10.819 -1.081 2.320 1.00 98.44 94 LEU A O 1
ATOM 740 N N . ASP A 1 95 ? -11.222 -1.636 0.191 1.00 98.38 95 ASP A N 1
ATOM 741 C CA . ASP A 1 95 ? -12.639 -1.947 0.385 1.00 98.38 95 ASP A CA 1
ATOM 742 C C . ASP A 1 95 ? -12.840 -3.138 1.323 1.00 98.38 95 ASP A C 1
ATOM 744 O O . ASP A 1 95 ? -13.816 -3.177 2.073 1.00 98.38 95 ASP A O 1
ATOM 748 N N . GLN A 1 96 ? -11.961 -4.141 1.265 1.00 97.00 96 GLN A N 1
ATOM 749 C CA . GLN A 1 96 ? -11.998 -5.271 2.187 1.00 97.00 96 GLN A CA 1
ATOM 750 C C . GLN A 1 96 ? -11.679 -4.824 3.614 1.00 97.00 96 GLN A C 1
ATOM 752 O O . GLN A 1 96 ? -12.431 -5.171 4.523 1.00 97.00 96 GLN A O 1
ATOM 757 N N . TYR A 1 97 ? -10.624 -4.028 3.801 1.00 97.25 97 TYR A N 1
ATOM 758 C CA . TYR A 1 97 ? -10.263 -3.486 5.112 1.00 97.25 97 TYR A CA 1
ATOM 759 C C . TYR A 1 97 ? -11.376 -2.592 5.672 1.00 97.25 97 TYR A C 1
ATOM 761 O O . TYR A 1 97 ? -11.800 -2.787 6.802 1.00 97.25 97 TYR A O 1
ATOM 769 N N . GLY A 1 98 ? -11.948 -1.698 4.860 1.00 97.44 98 GLY A N 1
ATOM 770 C CA . GLY A 1 98 ? -13.046 -0.817 5.278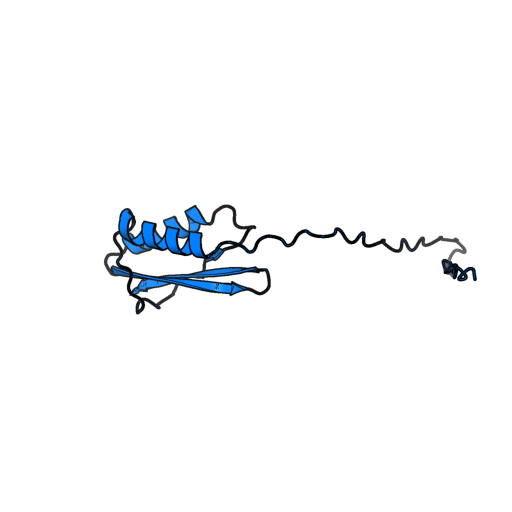 1.00 97.44 98 GLY A CA 1
ATOM 771 C C . GLY A 1 98 ? -14.368 -1.536 5.594 1.00 97.44 98 GLY A C 1
ATOM 772 O O . GLY A 1 98 ? -15.256 -0.954 6.217 1.00 97.44 98 GLY A O 1
ATOM 773 N N . LYS A 1 99 ? -14.533 -2.801 5.179 1.00 97.81 99 LYS A N 1
ATOM 774 C CA . LYS A 1 99 ? -15.682 -3.644 5.565 1.00 97.81 99 LYS A CA 1
ATOM 775 C C . LYS A 1 99 ? -15.481 -4.331 6.914 1.00 97.81 99 LYS A C 1
ATOM 777 O O . LYS A 1 99 ? -16.473 -4.765 7.503 1.00 97.81 99 LYS A O 1
ATOM 782 N N . ASP A 1 100 ? -14.241 -4.463 7.379 1.00 96.12 100 ASP A N 1
ATOM 783 C CA . ASP A 1 100 ? -13.921 -5.075 8.662 1.00 96.12 100 ASP A CA 1
ATOM 784 C C . ASP A 1 100 ? -13.908 -3.998 9.761 1.00 96.12 100 ASP A C 1
ATOM 786 O O . ASP A 1 100 ? -13.008 -3.166 9.798 1.00 96.12 100 ASP A O 1
ATOM 790 N N . PRO A 1 101 ? -14.877 -3.996 10.694 1.00 94.75 101 PRO A N 1
ATOM 791 C CA . PRO A 1 101 ? -14.950 -2.977 11.738 1.00 94.75 101 PRO A CA 1
ATOM 792 C C . PRO A 1 101 ? -13.818 -3.076 12.773 1.00 94.75 101 PRO A C 1
ATOM 794 O O . PRO A 1 101 ? -13.724 -2.203 13.634 1.00 94.75 101 PRO A O 1
ATOM 797 N N . SER A 1 102 ? -13.017 -4.148 12.751 1.00 96.06 102 SER A N 1
ATOM 798 C CA . SER A 1 102 ? -11.829 -4.282 13.599 1.00 96.06 102 SER A CA 1
ATOM 799 C C . SER A 1 102 ? -10.596 -3.593 13.023 1.00 96.06 102 SER A C 1
ATOM 801 O O . SER A 1 102 ? -9.633 -3.420 13.760 1.00 96.06 102 SER A O 1
ATOM 803 N N . ILE A 1 103 ? -10.641 -3.181 11.753 1.00 96.94 103 ILE A N 1
ATOM 804 C CA . ILE A 1 103 ? -9.577 -2.436 11.089 1.00 96.94 103 ILE A CA 1
ATOM 805 C C . ILE A 1 103 ? -10.008 -0.975 11.009 1.00 96.94 103 ILE A C 1
ATOM 807 O O . ILE A 1 103 ? -10.993 -0.643 10.347 1.00 96.94 103 ILE A O 1
ATOM 811 N N . THR A 1 104 ? -9.279 -0.091 11.684 1.00 98.00 104 THR A N 1
ATOM 812 C CA . THR A 1 104 ? -9.603 1.347 11.696 1.00 98.00 104 THR A CA 1
ATOM 813 C C . THR A 1 104 ? -8.549 2.196 11.016 1.00 98.00 104 THR A C 1
ATOM 815 O O . THR A 1 104 ? -8.865 3.262 10.476 1.00 98.00 104 THR A O 1
ATOM 818 N N . ASP A 1 105 ? -7.311 1.719 11.006 1.00 98.44 105 ASP A N 1
ATOM 819 C CA . ASP A 1 105 ? -6.164 2.504 10.594 1.00 98.44 105 ASP A CA 1
ATOM 820 C C . ASP A 1 105 ? -5.301 1.717 9.610 1.00 98.44 105 ASP A C 1
ATOM 822 O O . ASP A 1 105 ? -5.179 0.495 9.703 1.00 98.44 105 ASP A O 1
ATOM 826 N N . VAL A 1 106 ? -4.707 2.423 8.649 1.00 98.56 106 VAL A N 1
ATOM 827 C CA . VAL A 1 106 ? -3.819 1.843 7.643 1.00 98.56 106 VAL A CA 1
ATOM 828 C C . VAL A 1 106 ? -2.559 2.665 7.437 1.00 98.56 106 VAL A C 1
ATOM 830 O O . VAL A 1 106 ? -2.542 3.887 7.606 1.00 98.56 106 VAL A O 1
ATOM 833 N N . TRP A 1 107 ? -1.506 1.989 6.990 1.00 98.50 107 TRP A N 1
ATOM 834 C CA . TRP A 1 107 ? -0.297 2.619 6.481 1.00 98.50 107 TRP A CA 1
ATOM 835 C C . TRP A 1 107 ? 0.030 2.076 5.097 1.00 98.50 107 TRP A C 1
ATOM 837 O O . TRP A 1 107 ? -0.020 0.869 4.866 1.00 98.50 107 TRP A O 1
ATOM 847 N N . ILE A 1 108 ? 0.364 2.973 4.170 1.00 98.44 108 ILE A N 1
ATOM 848 C CA . ILE A 1 108 ? 0.712 2.618 2.796 1.00 98.44 108 ILE A CA 1
ATOM 849 C C . ILE A 1 108 ? 2.161 3.014 2.552 1.00 98.44 108 ILE A C 1
ATOM 851 O O . ILE A 1 108 ? 2.513 4.187 2.679 1.00 98.44 108 ILE A O 1
ATOM 855 N N . TRP A 1 109 ? 2.990 2.041 2.183 1.00 98.31 109 TRP A N 1
ATOM 856 C CA . TRP A 1 109 ? 4.388 2.255 1.817 1.00 98.31 109 TRP A CA 1
ATOM 857 C C . TRP A 1 109 ? 4.797 1.306 0.695 1.00 98.31 109 TRP A C 1
ATOM 859 O O . TRP A 1 109 ? 4.114 0.319 0.427 1.00 98.31 109 TRP A O 1
ATOM 869 N N . ALA A 1 110 ? 5.917 1.601 0.041 1.00 98.25 110 ALA A N 1
ATOM 870 C CA . ALA A 1 110 ? 6.444 0.764 -1.022 1.00 98.25 110 ALA A CA 1
ATOM 871 C C . ALA A 1 110 ? 7.932 0.471 -0.827 1.00 98.25 110 ALA A C 1
ATOM 873 O O . ALA A 1 110 ? 8.688 1.328 -0.368 1.00 98.25 110 ALA A O 1
ATOM 874 N N . GLU A 1 111 ? 8.351 -0.731 -1.212 1.00 97.81 111 GLU A N 1
ATOM 875 C CA . GLU A 1 111 ? 9.759 -1.134 -1.256 1.00 97.81 111 GLU A CA 1
ATOM 876 C C . GLU A 1 111 ? 10.151 -1.493 -2.695 1.00 97.81 111 GLU A C 1
ATOM 878 O O . GLU A 1 111 ? 9.393 -2.202 -3.361 1.00 97.81 111 GLU A O 1
ATOM 883 N N . PRO A 1 112 ? 11.302 -1.017 -3.201 1.00 97.75 112 PRO A N 1
ATOM 884 C CA . PRO A 1 112 ? 11.723 -1.278 -4.574 1.00 97.75 112 PRO A CA 1
ATOM 885 C C . PRO A 1 112 ? 12.158 -2.735 -4.783 1.00 97.75 112 PRO A C 1
ATOM 887 O O . PRO A 1 112 ? 12.721 -3.369 -3.888 1.00 97.75 112 PRO A O 1
ATOM 890 N N . LEU A 1 113 ? 11.953 -3.231 -6.001 1.00 96.88 113 LEU A N 1
ATOM 891 C CA . LEU A 1 113 ? 12.414 -4.525 -6.498 1.00 96.88 113 LEU A CA 1
ATOM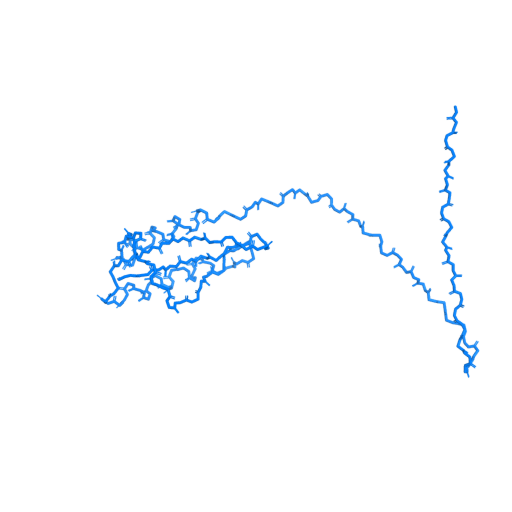 892 C C . LEU A 1 113 ? 13.537 -4.352 -7.534 1.00 96.88 113 LEU A C 1
ATOM 894 O O . LEU A 1 113 ? 13.756 -3.269 -8.076 1.00 96.88 113 LEU A O 1
ATOM 898 N N . GLU A 1 114 ? 14.270 -5.435 -7.808 1.00 94.62 114 GLU A N 1
ATOM 899 C CA . GLU A 1 114 ? 15.427 -5.422 -8.721 1.00 94.62 114 GLU A CA 1
ATOM 900 C C . GLU A 1 114 ? 15.050 -5.121 -10.183 1.00 94.62 114 GLU A C 1
ATOM 902 O O . GLU A 1 114 ? 15.892 -4.657 -10.947 1.00 94.62 114 GLU A O 1
ATOM 907 N N . ASP A 1 115 ? 13.796 -5.363 -10.569 1.00 92.50 115 ASP A N 1
ATOM 908 C CA . ASP A 1 115 ? 13.275 -5.162 -11.927 1.00 92.50 115 ASP A CA 1
ATOM 909 C C . ASP A 1 115 ? 12.666 -3.765 -12.156 1.00 92.50 115 ASP A C 1
ATOM 911 O O . ASP A 1 115 ? 12.053 -3.520 -13.194 1.00 92.50 115 ASP A O 1
ATOM 915 N N . GLY A 1 116 ? 12.815 -2.849 -11.192 1.00 93.50 116 GLY A N 1
ATOM 916 C CA . GLY A 1 116 ? 12.246 -1.501 -11.257 1.00 93.50 116 GLY A CA 1
ATOM 917 C C . GLY A 1 116 ? 10.764 -1.417 -10.877 1.00 93.50 116 GLY A C 1
ATOM 918 O O . GLY A 1 116 ? 10.182 -0.334 -10.947 1.00 93.50 116 GLY A O 1
ATOM 919 N N . SER A 1 117 ? 10.149 -2.529 -10.461 1.00 96.94 117 SER A N 1
ATOM 920 C CA . SER A 1 117 ? 8.839 -2.531 -9.809 1.00 96.94 117 SER A CA 1
ATOM 921 C C . SER A 1 117 ? 8.961 -2.332 -8.293 1.00 96.94 117 SER A C 1
ATOM 923 O O . SER A 1 117 ? 10.052 -2.154 -7.748 1.00 96.94 117 SER A O 1
ATOM 925 N N . TYR A 1 118 ? 7.826 -2.325 -7.599 1.00 98.56 118 TYR A N 1
ATOM 926 C CA . TYR A 1 118 ? 7.736 -2.110 -6.162 1.00 98.56 118 TYR A CA 1
ATOM 927 C C . TYR A 1 118 ? 6.795 -3.124 -5.522 1.00 98.56 118 TYR A C 1
ATOM 929 O O . TYR A 1 118 ? 5.755 -3.461 -6.082 1.00 98.56 118 TYR A O 1
ATOM 937 N N . ASN A 1 119 ? 7.105 -3.542 -4.303 1.00 98.31 119 ASN A N 1
ATOM 938 C CA . ASN A 1 119 ? 6.119 -4.124 -3.405 1.00 98.31 119 ASN A CA 1
ATOM 939 C C . ASN A 1 119 ? 5.365 -2.987 -2.717 1.00 98.31 119 ASN A C 1
ATOM 941 O O . ASN A 1 119 ? 5.941 -2.296 -1.881 1.00 98.31 119 ASN A O 1
ATOM 945 N N . LEU A 1 120 ? 4.092 -2.795 -3.060 1.00 98.38 120 LEU A N 1
ATOM 946 C CA . LEU A 1 120 ? 3.193 -1.867 -2.385 1.00 98.38 120 LEU A CA 1
ATOM 947 C C . LEU A 1 120 ? 2.501 -2.582 -1.220 1.00 98.38 120 LEU A C 1
ATOM 949 O O . LEU A 1 120 ? 1.741 -3.537 -1.407 1.00 98.38 120 LEU A O 1
ATOM 953 N N . PHE A 1 121 ? 2.759 -2.102 -0.013 1.00 98.31 121 PHE A N 1
ATOM 954 C CA . PHE A 1 121 ? 2.194 -2.618 1.223 1.00 98.31 121 PHE A CA 1
ATOM 955 C C . PHE A 1 121 ? 1.025 -1.749 1.682 1.00 98.31 121 PHE A C 1
ATOM 957 O O . PHE A 1 121 ? 1.067 -0.522 1.590 1.00 98.31 121 PHE A O 1
ATOM 964 N N . ILE A 1 122 ? -0.009 -2.407 2.208 1.00 98.06 122 ILE A N 1
ATOM 965 C CA . ILE A 1 122 ? -1.136 -1.779 2.900 1.00 98.06 122 ILE A CA 1
ATOM 966 C C . ILE A 1 122 ? -1.238 -2.476 4.256 1.00 98.06 122 ILE A C 1
ATOM 968 O O . ILE A 1 122 ? -1.843 -3.547 4.384 1.00 98.06 122 ILE A O 1
ATOM 972 N N . GLY A 1 123 ? -0.553 -1.913 5.246 1.00 97.56 123 GLY A N 1
ATOM 973 C CA . GLY A 1 123 ? -0.625 -2.379 6.623 1.00 97.56 123 GLY A CA 1
ATOM 974 C C . GLY A 1 123 ? -1.873 -1.857 7.321 1.00 97.56 123 GLY A C 1
ATOM 975 O O . GLY A 1 123 ? -2.457 -0.865 6.884 1.00 97.56 123 GLY A O 1
ATOM 976 N N . TYR A 1 124 ? -2.291 -2.547 8.377 1.00 96.94 124 TYR A N 1
ATOM 977 C CA . TYR A 1 124 ? -3.450 -2.190 9.189 1.00 96.94 124 TYR A CA 1
ATOM 978 C C . TYR A 1 124 ? -3.135 -2.248 10.692 1.00 96.94 124 TYR A C 1
ATOM 980 O O . TYR A 1 124 ? -2.095 -2.784 11.095 1.00 96.94 124 TYR A O 1
ATOM 988 N N . ALA A 1 125 ? -4.018 -1.675 11.511 1.00 93.94 125 ALA A N 1
ATOM 989 C CA . ALA A 1 125 ? -4.033 -1.774 12.971 1.00 93.94 125 ALA A CA 1
ATOM 990 C C . ALA A 1 125 ? -5.466 -1.774 13.518 1.00 93.94 125 ALA A C 1
ATOM 992 O O . ALA A 1 125 ? -6.370 -1.239 12.827 1.00 93.94 125 ALA A O 1
#

Sequence (125 aa):
MVKDATVSETGLEEQVCSRCGAKNQKIIEKREETSASESPEEPFDIESWIVYAQNYAVNTAKLNLEPSAIYCWDTPIVAGSHCVYLERDISDRLDQYGKDPSITDVWIWAEPLEDGSYNLFIGYA

Organism: NCBI:txid428125

Secondary structure (DSSP, 8-state):
-PPP-----------B-TTT--B---------------PPPPPP-HHHHHHHHHHHIIIII-PEE-TT--B--SPPEEESTT-SSHHHHHHHHHHHHHH-TT--EEEEEEEE-TTS-EEEEEEE-

Foldseek 3Di:
DDDDDDDDDDDFDWDADPPPRDTDGDPPPPPPPPPPPPDPDDFFDVVVLLVLLQCCLVPPLVAAEDPVLAAAPDFFDKFGPPDPCSSVVSNVVSNVLSVDPVWRYWHWDWDADPVSIIRITIGTD

Nearest PDB structures (foldseek):
  4d53-assembly2_B  TM=5.184E-01  e=1.716E+00  Borreliella burgdorferi B31

Mean predicted aligned error: 14.24 Å

pLDDT: mean 81.04, std 22.8, range [39.72, 98.88]

Radius of gyration: 27.97 Å; Cα contacts (8 Å, |Δi|>4): 152; chains: 1; bounding box: 64×52×59 Å